Protein AF-A0A442UPB2-F1 (afdb_monomer_lite)

Secondary structure (DSSP, 8-state):
-----HHHHHHHHHHS-HHHHTTTHHHHHHHHHHHHHHHHHHHHHHHHHS-------TT------HHHHHHHHH-HHHHTT--

Sequence (83 aa):
MSDIPDDIRATAESLVDPVVCSCNYDRATAIIAEALMAERENCAKIAEGMPWQIDVSPDHVRGLKGSDVAAAIRSPDNAAGKQ

Structure (mmCIF, N/CA/C/O backbone):
data_AF-A0A442UPB2-F1
#
_entry.id   AF-A0A442UPB2-F1
#
loop_
_atom_site.group_PDB
_atom_site.id
_atom_site.type_symbol
_atom_site.label_atom_id
_atom_site.label_alt_id
_atom_site.label_comp_id
_atom_site.label_asym_id
_atom_site.label_entity_id
_atom_site.label_seq_id
_atom_site.pdbx_PDB_ins_code
_atom_site.Cartn_x
_atom_site.Cartn_y
_atom_site.Cartn_z
_atom_site.occupancy
_atom_site.B_iso_or_equiv
_atom_site.auth_seq_id
_atom_site.auth_comp_id
_atom_site.auth_asym_id
_atom_site.auth_atom_id
_atom_site.pdbx_PDB_model_num
ATOM 1 N N . MET A 1 1 ? 17.161 -8.806 1.782 1.00 49.78 1 MET A N 1
ATOM 2 C CA . MET A 1 1 ? 16.144 -7.942 1.155 1.00 49.78 1 MET A CA 1
ATOM 3 C C . MET A 1 1 ? 14.823 -8.370 1.747 1.00 49.78 1 MET A C 1
ATOM 5 O O . MET A 1 1 ? 14.614 -9.569 1.845 1.00 49.78 1 MET A O 1
ATOM 9 N N . SER A 1 2 ? 14.026 -7.438 2.258 1.00 61.94 2 SER A N 1
ATOM 10 C CA . SER A 1 2 ? 12.649 -7.727 2.664 1.00 61.94 2 SER A CA 1
ATOM 11 C C . SER A 1 2 ? 11.885 -8.246 1.448 1.00 61.94 2 SER A C 1
ATOM 13 O O . SER A 1 2 ? 11.982 -7.649 0.375 1.00 61.94 2 SER A O 1
ATOM 15 N N . ASP A 1 3 ? 11.178 -9.362 1.600 1.00 85.62 3 ASP A N 1
ATOM 16 C CA . ASP A 1 3 ? 10.354 -9.908 0.525 1.00 85.62 3 ASP A CA 1
ATOM 17 C C . ASP A 1 3 ? 9.208 -8.929 0.240 1.00 85.62 3 ASP A C 1
ATOM 19 O O . ASP A 1 3 ? 8.353 -8.691 1.093 1.00 85.62 3 ASP A O 1
ATOM 23 N N . ILE A 1 4 ? 9.239 -8.298 -0.938 1.00 88.62 4 ILE A N 1
ATOM 24 C CA . ILE A 1 4 ? 8.204 -7.359 -1.389 1.00 88.62 4 ILE A CA 1
ATOM 25 C C . ILE A 1 4 ? 6.934 -8.162 -1.713 1.00 88.62 4 ILE A C 1
ATOM 27 O O . ILE A 1 4 ? 7.020 -9.038 -2.581 1.00 88.62 4 ILE A O 1
ATOM 31 N N . PRO A 1 5 ? 5.779 -7.848 -1.090 1.00 91.75 5 PRO A N 1
ATOM 32 C CA . PRO A 1 5 ? 4.490 -8.453 -1.425 1.00 91.75 5 PRO A CA 1
ATOM 33 C C . PRO A 1 5 ? 4.119 -8.296 -2.906 1.00 91.75 5 PRO A C 1
ATOM 35 O O . PRO A 1 5 ? 4.389 -7.252 -3.503 1.00 91.75 5 PRO A O 1
ATOM 38 N N . ASP A 1 6 ? 3.469 -9.305 -3.491 1.00 91.62 6 ASP A N 1
ATOM 39 C CA . ASP A 1 6 ? 3.153 -9.340 -4.929 1.00 91.62 6 ASP A CA 1
ATOM 40 C C . ASP A 1 6 ? 2.271 -8.167 -5.379 1.00 91.62 6 ASP A C 1
ATOM 42 O O . ASP A 1 6 ? 2.483 -7.597 -6.448 1.00 91.62 6 ASP A O 1
ATOM 46 N N . ASP A 1 7 ? 1.323 -7.747 -4.542 1.00 91.38 7 ASP A N 1
ATOM 47 C CA . ASP A 1 7 ? 0.439 -6.614 -4.818 1.00 91.38 7 ASP A CA 1
ATOM 48 C C . ASP A 1 7 ? 1.192 -5.271 -4.840 1.00 91.38 7 ASP A C 1
ATOM 50 O O . ASP A 1 7 ? 0.963 -4.422 -5.709 1.00 91.38 7 ASP A O 1
ATOM 54 N N . ILE A 1 8 ? 2.151 -5.094 -3.927 1.00 93.94 8 ILE A N 1
ATOM 55 C CA . ILE A 1 8 ? 3.057 -3.940 -3.918 1.00 93.94 8 ILE A CA 1
ATOM 56 C C . ILE A 1 8 ? 3.987 -3.981 -5.126 1.00 93.94 8 ILE A C 1
ATOM 58 O O . ILE A 1 8 ? 4.200 -2.945 -5.755 1.00 93.94 8 ILE A O 1
ATOM 62 N N . ARG A 1 9 ? 4.526 -5.156 -5.465 1.00 93.31 9 ARG A N 1
ATOM 63 C CA . ARG A 1 9 ? 5.404 -5.328 -6.625 1.00 93.31 9 A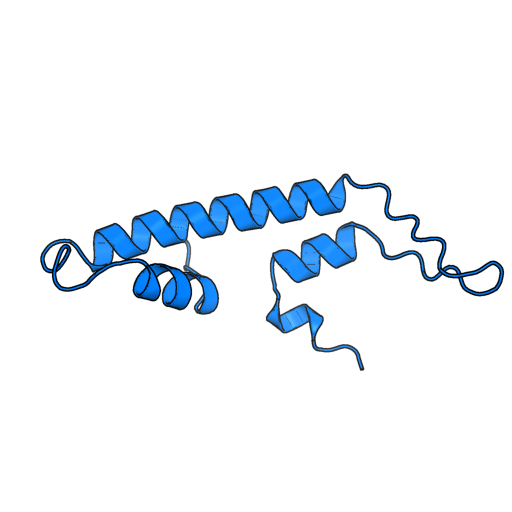RG A CA 1
ATOM 64 C C . ARG A 1 9 ? 4.684 -4.943 -7.912 1.00 93.31 9 ARG A C 1
ATOM 66 O O . ARG A 1 9 ? 5.182 -4.087 -8.632 1.00 93.31 9 ARG A O 1
ATOM 73 N N . ALA A 1 10 ? 3.491 -5.488 -8.145 1.00 92.44 10 ALA A N 1
ATOM 74 C CA . ALA A 1 10 ? 2.685 -5.174 -9.321 1.00 92.44 10 ALA A CA 1
ATOM 75 C C . ALA A 1 10 ? 2.347 -3.674 -9.400 1.00 92.44 10 ALA A C 1
ATOM 77 O O . ALA A 1 10 ? 2.433 -3.061 -10.465 1.00 92.44 10 ALA A O 1
ATOM 78 N N . THR A 1 11 ? 2.018 -3.054 -8.261 1.00 93.50 11 THR A N 1
ATOM 79 C CA . THR A 1 11 ? 1.772 -1.606 -8.199 1.00 93.50 11 THR A CA 1
ATOM 80 C C . THR A 1 11 ? 3.035 -0.817 -8.549 1.00 93.50 11 THR A C 1
ATOM 82 O O . THR A 1 11 ? 2.975 0.090 -9.376 1.00 93.50 11 THR A O 1
ATOM 85 N N . ALA A 1 12 ? 4.186 -1.169 -7.973 1.00 93.31 12 ALA A N 1
ATOM 86 C CA . ALA A 1 12 ? 5.457 -0.510 -8.257 1.00 93.31 12 ALA A CA 1
ATOM 87 C C . ALA A 1 12 ? 5.848 -0.636 -9.738 1.00 93.31 12 ALA A C 1
ATOM 89 O O . ALA A 1 12 ? 6.182 0.368 -10.361 1.00 93.31 12 ALA A O 1
ATOM 90 N N . GLU A 1 13 ? 5.726 -1.830 -10.320 1.00 92.88 13 GLU A N 1
ATOM 91 C CA . GLU A 1 13 ? 5.992 -2.094 -11.739 1.00 92.88 13 GLU A CA 1
ATOM 92 C C . GLU A 1 13 ? 5.090 -1.262 -12.659 1.00 92.88 13 GLU A C 1
ATOM 94 O O . GLU A 1 13 ? 5.561 -0.755 -13.675 1.00 92.88 13 GLU A O 1
ATOM 99 N N . SER A 1 14 ? 3.820 -1.064 -12.283 1.00 92.94 14 SER A N 1
ATOM 100 C CA . SER A 1 14 ? 2.874 -0.238 -13.048 1.00 92.94 14 SER A CA 1
ATOM 101 C C . SER A 1 14 ? 3.202 1.260 -13.031 1.00 92.94 14 SER A C 1
ATOM 103 O O . SER A 1 14 ? 2.796 1.992 -13.933 1.00 92.94 14 SER A O 1
ATOM 105 N N . LEU A 1 15 ? 3.931 1.722 -12.008 1.00 90.62 15 LEU A N 1
ATOM 106 C CA . LEU A 1 15 ? 4.330 3.121 -11.844 1.00 90.62 15 LEU A CA 1
ATOM 107 C C . LEU A 1 15 ? 5.660 3.440 -12.534 1.00 90.62 15 LEU A C 1
ATOM 109 O O . LEU A 1 15 ? 5.948 4.610 -12.793 1.00 90.62 15 LEU A O 1
ATOM 113 N N . VAL A 1 16 ? 6.480 2.427 -12.823 1.00 89.62 16 VAL A N 1
ATOM 114 C CA . VAL A 1 16 ? 7.745 2.606 -13.536 1.00 89.62 16 VAL A CA 1
ATOM 115 C C . VAL A 1 16 ? 7.499 2.521 -15.035 1.00 89.62 16 VAL A C 1
ATOM 117 O O . VAL A 1 16 ? 7.106 1.482 -15.557 1.00 89.62 16 VAL A O 1
ATOM 120 N N . ASP A 1 17 ? 7.812 3.597 -15.753 1.00 85.00 17 ASP A N 1
ATOM 121 C CA . ASP A 1 17 ? 7.819 3.575 -17.214 1.00 85.00 17 ASP A CA 1
ATOM 122 C C . ASP A 1 17 ? 9.058 2.801 -17.724 1.00 85.00 17 ASP A C 1
ATOM 124 O O . ASP A 1 17 ? 10.199 3.239 -17.507 1.00 85.00 17 ASP A O 1
ATOM 128 N N . PRO A 1 18 ? 8.881 1.663 -18.423 1.00 76.12 18 PRO A N 1
ATOM 129 C CA . PRO A 1 18 ? 9.993 0.848 -18.907 1.00 76.12 18 PRO A CA 1
ATOM 130 C C . PRO A 1 18 ? 10.804 1.524 -20.021 1.00 76.12 18 PRO A C 1
ATOM 132 O O . PRO A 1 18 ? 11.978 1.203 -20.200 1.00 76.12 18 PRO A O 1
ATOM 135 N N . VAL A 1 19 ? 10.224 2.479 -20.753 1.00 72.50 19 VAL A N 1
ATOM 136 C CA . VAL A 1 19 ? 10.916 3.237 -21.805 1.00 72.50 19 VAL A CA 1
ATOM 137 C C . VAL A 1 19 ? 11.874 4.250 -21.183 1.00 72.50 19 VAL A C 1
ATOM 139 O O . VAL A 1 19 ? 13.004 4.402 -21.648 1.00 72.50 19 VAL A O 1
ATOM 142 N N . VAL A 1 20 ? 11.457 4.901 -20.094 1.00 75.94 20 VAL A N 1
ATOM 143 C CA . VAL A 1 20 ? 12.268 5.899 -19.376 1.00 75.94 20 VAL A CA 1
ATOM 144 C C . VAL A 1 20 ? 13.322 5.234 -18.489 1.00 75.94 20 VAL A C 1
ATOM 146 O O . VAL A 1 20 ? 14.452 5.715 -18.397 1.00 75.94 20 VAL A O 1
ATOM 149 N N . CYS A 1 21 ? 12.982 4.113 -17.851 1.00 78.44 21 CYS A N 1
ATOM 150 C CA . CYS A 1 21 ? 13.821 3.480 -16.837 1.00 78.44 21 CYS A CA 1
ATOM 151 C C . CYS A 1 21 ? 14.503 2.185 -17.294 1.00 78.44 21 CYS A C 1
ATOM 153 O O . CYS A 1 21 ? 15.022 1.477 -16.443 1.00 78.44 21 CYS A O 1
ATOM 155 N N . SER A 1 22 ? 14.555 1.867 -18.591 1.00 78.50 22 SER A N 1
ATOM 156 C CA . SER A 1 22 ? 15.026 0.567 -19.120 1.00 78.50 22 SER A CA 1
ATOM 157 C C . SER A 1 22 ? 16.301 -0.011 -18.477 1.00 78.50 22 SER A C 1
ATOM 159 O O . SER A 1 22 ? 16.346 -1.198 -18.171 1.00 78.50 22 SER A O 1
ATOM 161 N N . CYS A 1 23 ? 17.328 0.802 -18.212 1.00 78.38 23 CYS A N 1
ATOM 162 C CA . CYS A 1 23 ? 18.583 0.348 -17.594 1.00 78.38 23 CYS A CA 1
ATOM 163 C C . CYS A 1 23 ? 18.567 0.290 -16.053 1.00 78.38 23 CYS A C 1
ATOM 165 O O . CYS A 1 23 ? 19.509 -0.219 -15.451 1.00 78.38 23 CYS A O 1
ATOM 167 N N . ASN A 1 24 ? 17.521 0.814 -15.413 1.00 86.44 24 ASN A N 1
ATOM 168 C CA . ASN A 1 24 ? 17.349 0.878 -13.959 1.00 86.44 24 ASN A CA 1
ATOM 169 C C . ASN A 1 24 ? 15.962 0.392 -13.506 1.00 86.44 24 ASN A C 1
ATOM 171 O O . ASN A 1 24 ? 15.561 0.697 -12.385 1.00 86.44 24 ASN A O 1
ATOM 175 N N . TYR A 1 25 ? 15.226 -0.332 -14.353 1.00 87.44 25 TYR A N 1
ATOM 176 C CA . TYR A 1 25 ? 13.821 -0.674 -14.128 1.00 87.44 25 TYR A CA 1
ATOM 177 C C . TYR A 1 25 ? 13.628 -1.417 -12.805 1.00 87.44 25 TYR A C 1
ATOM 179 O O . TYR A 1 25 ? 12.849 -0.982 -11.958 1.00 87.44 25 TYR A O 1
ATOM 187 N N . ASP A 1 26 ? 14.430 -2.457 -12.571 1.00 87.69 26 ASP A N 1
ATOM 188 C CA . ASP A 1 26 ? 14.372 -3.258 -11.344 1.00 87.69 26 ASP A CA 1
ATOM 189 C C . ASP A 1 26 ? 14.699 -2.426 -10.101 1.00 87.69 26 ASP A C 1
ATOM 191 O O . ASP A 1 26 ? 14.055 -2.547 -9.060 1.00 87.69 26 ASP A O 1
ATOM 195 N N . ARG A 1 27 ? 15.684 -1.526 -10.213 1.00 89.75 27 ARG A N 1
ATOM 196 C CA . ARG A 1 27 ? 16.083 -0.643 -9.113 1.00 89.75 27 ARG A CA 1
ATOM 197 C C . ARG A 1 27 ? 15.002 0.392 -8.805 1.00 89.75 27 ARG A C 1
ATOM 199 O O . ARG A 1 27 ? 14.724 0.638 -7.636 1.00 89.75 27 ARG A O 1
ATOM 206 N N . ALA A 1 28 ? 14.412 1.005 -9.829 1.00 89.56 28 ALA A N 1
ATOM 207 C CA . ALA A 1 28 ? 13.324 1.965 -9.675 1.00 89.56 28 ALA A CA 1
ATOM 208 C C . ALA A 1 28 ? 12.093 1.294 -9.050 1.00 89.56 28 ALA A C 1
ATOM 210 O O . ALA A 1 28 ? 11.536 1.809 -8.083 1.00 89.56 28 ALA A O 1
ATOM 211 N N . THR A 1 29 ? 11.748 0.101 -9.536 1.00 91.75 29 THR A N 1
ATOM 212 C CA . THR A 1 29 ? 10.657 -0.724 -9.009 1.00 91.75 29 THR A CA 1
ATOM 213 C C . THR A 1 29 ? 10.884 -1.066 -7.539 1.00 91.75 29 THR A C 1
ATOM 215 O O . THR A 1 29 ? 9.988 -0.871 -6.722 1.00 91.75 29 THR A O 1
ATOM 218 N N . ALA A 1 30 ? 12.094 -1.498 -7.165 1.00 92.12 30 ALA A N 1
ATOM 219 C CA . ALA A 1 30 ? 12.426 -1.808 -5.776 1.00 92.12 30 ALA A CA 1
ATOM 220 C C . ALA A 1 30 ? 12.293 -0.586 -4.849 1.00 92.12 30 ALA A C 1
ATOM 222 O O . ALA A 1 30 ? 11.699 -0.698 -3.781 1.00 92.12 30 ALA A O 1
ATOM 223 N N . ILE A 1 31 ? 12.776 0.590 -5.269 1.00 93.06 31 ILE A N 1
ATOM 224 C CA . ILE A 1 31 ? 12.668 1.831 -4.480 1.00 93.06 31 ILE A CA 1
ATOM 225 C C . ILE A 1 31 ? 11.201 2.216 -4.254 1.00 93.06 31 ILE A C 1
ATOM 227 O O . ILE A 1 31 ? 10.815 2.580 -3.143 1.00 93.06 31 ILE A O 1
ATOM 231 N N . ILE A 1 32 ? 10.371 2.131 -5.297 1.00 94.12 32 ILE A N 1
ATOM 232 C CA . ILE A 1 32 ? 8.940 2.439 -5.184 1.00 94.12 32 ILE A CA 1
ATOM 233 C C . ILE A 1 32 ? 8.251 1.421 -4.275 1.00 94.12 32 ILE A C 1
ATOM 235 O O . ILE A 1 32 ? 7.479 1.808 -3.401 1.00 94.12 32 ILE A O 1
ATOM 239 N N . ALA A 1 33 ? 8.561 0.134 -4.421 1.00 95.06 33 ALA A N 1
ATOM 240 C CA . ALA A 1 33 ? 8.016 -0.909 -3.565 1.00 95.06 33 ALA A CA 1
ATOM 241 C C . ALA A 1 33 ? 8.383 -0.710 -2.084 1.00 95.06 33 ALA A C 1
ATOM 243 O O . ALA A 1 33 ? 7.526 -0.856 -1.214 1.00 95.06 33 ALA A O 1
ATOM 244 N N . GLU A 1 34 ? 9.626 -0.327 -1.781 1.00 94.62 34 GLU A N 1
ATOM 245 C CA . GLU A 1 34 ? 10.057 0.016 -0.421 1.00 94.62 34 GLU A CA 1
ATOM 246 C C . GLU A 1 34 ? 9.260 1.193 0.157 1.00 94.62 34 GLU A C 1
ATOM 248 O O . GLU A 1 34 ? 8.794 1.120 1.297 1.00 94.62 34 GLU A O 1
ATOM 253 N N . ALA A 1 35 ? 9.033 2.245 -0.636 1.00 94.94 35 ALA A N 1
ATOM 254 C CA . ALA A 1 35 ? 8.220 3.387 -0.222 1.00 94.94 35 ALA A CA 1
ATOM 255 C C . ALA A 1 35 ? 6.754 2.993 0.039 1.00 94.94 35 ALA A C 1
ATOM 257 O O . ALA A 1 35 ? 6.173 3.396 1.047 1.00 94.94 35 ALA A O 1
ATOM 258 N N . LEU A 1 36 ? 6.171 2.160 -0.827 1.00 95.25 36 LEU A N 1
ATOM 259 C CA . LEU A 1 36 ? 4.807 1.652 -0.669 1.00 95.25 36 LEU A CA 1
ATOM 260 C C . LEU A 1 36 ? 4.661 0.763 0.576 1.00 95.25 36 LEU A C 1
ATOM 262 O O . LEU A 1 36 ? 3.665 0.876 1.289 1.00 95.25 36 LEU A O 1
ATOM 266 N N . MET A 1 37 ? 5.650 -0.085 0.881 1.00 94.56 37 MET A N 1
ATOM 267 C CA . MET A 1 37 ? 5.667 -0.883 2.115 1.00 94.56 37 MET A CA 1
ATOM 268 C C . MET A 1 37 ? 5.720 0.002 3.363 1.00 94.56 37 MET A C 1
ATOM 270 O O . MET A 1 37 ? 4.981 -0.237 4.320 1.00 94.56 37 MET A O 1
ATOM 274 N N . ALA A 1 38 ? 6.572 1.031 3.354 1.00 95.25 38 ALA A N 1
ATOM 275 C CA . ALA A 1 38 ? 6.684 1.966 4.468 1.00 95.25 38 ALA A CA 1
ATOM 276 C C . ALA A 1 38 ? 5.366 2.719 4.706 1.00 95.25 38 ALA A C 1
ATOM 278 O O . ALA A 1 38 ? 4.915 2.827 5.849 1.00 95.25 38 ALA A O 1
ATOM 279 N N . GLU A 1 39 ? 4.717 3.181 3.635 1.00 95.81 39 GLU A N 1
ATOM 280 C CA . GLU A 1 39 ? 3.445 3.894 3.744 1.00 95.81 39 GLU A CA 1
ATOM 281 C C . GLU A 1 39 ? 2.288 2.971 4.151 1.00 95.81 39 GLU A C 1
ATOM 283 O O . GLU A 1 39 ? 1.452 3.358 4.967 1.00 95.81 39 GLU A O 1
ATOM 288 N N . ARG A 1 40 ? 2.271 1.715 3.681 1.00 94.75 40 ARG A N 1
ATOM 289 C CA . ARG A 1 40 ? 1.309 0.702 4.148 1.00 94.75 40 ARG A CA 1
ATOM 290 C C . ARG A 1 40 ? 1.382 0.529 5.666 1.00 94.75 40 ARG A C 1
ATOM 292 O O . ARG A 1 40 ? 0.348 0.528 6.332 1.00 94.75 40 ARG A O 1
ATOM 299 N N . GLU A 1 41 ? 2.586 0.415 6.221 1.00 95.12 41 GLU A N 1
ATOM 300 C CA . GLU A 1 41 ? 2.767 0.299 7.672 1.00 95.12 41 GLU A CA 1
ATOM 301 C C . GLU A 1 41 ? 2.372 1.587 8.410 1.00 95.12 41 GLU A C 1
ATOM 303 O O . GLU A 1 41 ? 1.783 1.527 9.490 1.00 95.12 41 GLU A O 1
ATOM 308 N N . ASN A 1 42 ? 2.649 2.757 7.831 1.00 95.56 42 ASN A N 1
ATOM 309 C CA . ASN A 1 42 ? 2.229 4.043 8.387 1.00 95.56 42 ASN A CA 1
ATOM 310 C C . ASN A 1 42 ? 0.694 4.138 8.489 1.00 95.56 42 ASN A C 1
ATOM 312 O O . ASN A 1 42 ? 0.153 4.419 9.559 1.00 95.56 42 ASN A O 1
ATOM 316 N N . CYS A 1 43 ? -0.015 3.798 7.411 1.00 93.69 43 CYS A N 1
ATOM 317 C CA . CYS A 1 43 ? -1.474 3.735 7.383 1.00 93.69 43 CYS A CA 1
ATOM 318 C C . CYS A 1 43 ? -2.036 2.735 8.407 1.00 93.69 43 CYS A C 1
ATOM 320 O O . CYS A 1 43 ? -3.011 3.041 9.096 1.00 93.69 43 CYS A O 1
ATOM 322 N N . ALA A 1 44 ? -1.408 1.565 8.560 1.00 93.00 44 ALA A N 1
ATOM 323 C CA . ALA A 1 44 ? -1.815 0.581 9.561 1.00 93.00 44 ALA A CA 1
ATOM 324 C C . ALA A 1 44 ? -1.681 1.128 10.995 1.00 93.00 44 ALA A C 1
ATOM 326 O O . ALA A 1 44 ? -2.605 0.989 11.794 1.00 93.00 44 ALA A O 1
ATOM 327 N N . LYS A 1 45 ? -0.585 1.825 11.316 1.00 93.06 45 LYS A N 1
ATOM 328 C CA . LYS A 1 45 ? -0.392 2.473 12.628 1.00 93.06 45 LYS A CA 1
ATOM 329 C C . LYS A 1 45 ? -1.407 3.580 12.896 1.00 93.06 45 LYS A C 1
ATOM 331 O O . LYS A 1 45 ? -1.919 3.693 14.009 1.00 93.06 45 LYS A O 1
ATOM 336 N N . ILE A 1 46 ? -1.721 4.383 11.881 1.00 90.38 46 ILE A N 1
ATOM 337 C CA . ILE A 1 46 ? -2.770 5.405 11.971 1.00 90.38 46 ILE A CA 1
ATOM 338 C C . ILE A 1 46 ? -4.121 4.744 12.285 1.00 90.38 46 ILE A C 1
ATOM 340 O O . ILE A 1 46 ? -4.855 5.222 13.151 1.00 90.38 46 ILE A O 1
ATOM 344 N N . ALA A 1 47 ? -4.431 3.616 11.639 1.00 88.00 47 ALA A N 1
ATOM 345 C CA . ALA A 1 47 ? -5.638 2.853 11.924 1.00 88.00 47 ALA A CA 1
ATOM 346 C C . ALA A 1 47 ? -5.648 2.267 13.348 1.00 88.00 47 ALA A C 1
ATOM 348 O O . ALA A 1 47 ? -6.682 2.315 14.004 1.00 88.00 47 ALA A O 1
ATOM 349 N N . GLU A 1 48 ? -4.529 1.785 13.887 1.00 87.31 48 GLU A N 1
ATOM 350 C CA . GLU A 1 48 ? -4.468 1.319 15.286 1.00 87.31 48 GLU A CA 1
ATOM 351 C C . GLU A 1 48 ? -4.757 2.433 16.298 1.00 87.31 48 GLU A C 1
ATOM 353 O O . GLU A 1 48 ? -5.408 2.188 17.313 1.00 87.31 48 GLU A O 1
ATOM 358 N N . GLY A 1 49 ? -4.286 3.652 16.020 1.00 82.88 49 GLY A N 1
ATOM 359 C CA . GLY A 1 49 ? -4.432 4.807 16.909 1.00 82.88 49 GLY A CA 1
ATOM 360 C C . GLY A 1 49 ? -5.790 5.511 16.841 1.00 82.88 49 GLY A C 1
ATOM 361 O O . GLY A 1 49 ? -6.068 6.377 17.672 1.00 82.88 49 GLY A O 1
ATOM 362 N N . MET A 1 50 ? -6.637 5.177 15.866 1.00 76.69 50 MET A N 1
ATOM 363 C CA . MET A 1 50 ? -7.935 5.825 15.704 1.00 76.69 50 MET A CA 1
ATOM 364 C C . MET A 1 50 ? -8.977 5.267 16.698 1.00 76.69 50 MET A C 1
ATOM 366 O O . MET A 1 50 ? -9.102 4.051 16.862 1.00 76.69 50 MET A O 1
ATOM 370 N N . PRO A 1 51 ? -9.779 6.124 17.357 1.00 65.50 51 PRO A N 1
ATOM 371 C CA . PRO A 1 51 ? -10.914 5.683 18.158 1.00 65.50 51 PRO A CA 1
ATOM 372 C C . PRO A 1 51 ? -12.073 5.288 17.230 1.00 65.50 51 PRO A C 1
ATOM 374 O O . PRO A 1 51 ? -12.944 6.095 16.915 1.00 65.50 51 PRO A O 1
ATOM 377 N N . TRP A 1 52 ? -12.087 4.040 16.764 1.00 63.62 52 TRP A N 1
ATOM 378 C CA . TRP A 1 52 ? -13.133 3.520 15.874 1.00 63.62 52 TRP A CA 1
ATOM 379 C C . TRP A 1 52 ? -14.410 3.153 16.649 1.00 63.62 52 TRP A C 1
ATOM 381 O O . TRP A 1 52 ? -14.791 1.991 16.773 1.00 63.62 52 TRP A O 1
ATOM 391 N N . GLN A 1 53 ? -15.097 4.156 17.191 1.00 56.50 53 GLN A N 1
ATOM 392 C CA . GLN A 1 53 ? -16.522 4.034 17.497 1.00 56.50 53 GLN A CA 1
ATOM 393 C C . GLN A 1 53 ? -17.301 4.527 16.279 1.00 56.50 53 GLN A C 1
ATOM 395 O O . GLN A 1 53 ? -17.516 5.722 16.108 1.00 56.50 53 GLN A O 1
ATOM 400 N N . ILE A 1 54 ? -17.693 3.600 15.405 1.00 57.22 54 ILE A N 1
ATOM 401 C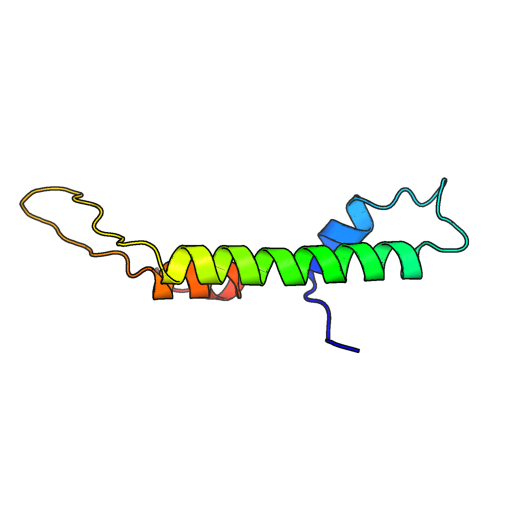 CA . ILE A 1 54 ? -18.698 3.883 14.379 1.00 57.22 54 ILE A CA 1
ATOM 402 C C . ILE A 1 54 ? -20.047 3.553 15.014 1.00 57.22 54 ILE A C 1
ATOM 404 O O . ILE A 1 54 ? -20.358 2.386 15.250 1.00 57.22 54 ILE A O 1
ATOM 408 N N . ASP A 1 55 ? -20.814 4.587 15.345 1.00 50.72 55 ASP A N 1
ATOM 409 C CA . ASP A 1 55 ? -22.162 4.450 15.891 1.00 50.72 55 ASP A CA 1
ATOM 410 C C . ASP A 1 55 ? -23.120 4.119 14.736 1.00 50.72 55 ASP A C 1
ATOM 412 O O . ASP A 1 55 ? -23.607 4.999 14.027 1.00 50.72 55 ASP A O 1
ATOM 416 N N . VAL A 1 56 ? -23.275 2.826 14.437 1.00 51.75 56 VAL A N 1
ATOM 417 C CA . VAL A 1 56 ? -24.035 2.360 13.261 1.00 51.75 56 VAL A CA 1
ATOM 418 C C . VAL A 1 56 ? -25.547 2.293 13.506 1.00 51.75 56 VAL A C 1
ATOM 420 O O . VAL A 1 56 ? -26.299 2.224 12.539 1.00 51.75 56 VAL A O 1
ATOM 423 N N . SER A 1 57 ? -26.004 2.317 14.763 1.00 49.44 57 SER A N 1
ATOM 424 C CA . SER A 1 57 ? -27.386 2.570 15.223 1.00 49.44 57 SER A CA 1
ATOM 425 C C . SER A 1 57 ? -27.480 2.269 16.733 1.00 49.44 57 SER A C 1
ATOM 427 O O . SER A 1 57 ? -26.651 1.500 17.230 1.00 49.44 57 SER A O 1
ATOM 429 N N . PRO A 1 58 ? -28.521 2.749 17.447 1.00 55.22 58 PRO A N 1
ATOM 430 C CA . PRO A 1 58 ? -28.729 2.459 18.873 1.00 55.22 58 PRO A CA 1
ATOM 431 C C . PRO A 1 58 ? -28.770 0.962 19.231 1.00 55.22 58 PRO A C 1
ATOM 433 O O . PRO A 1 58 ? -28.469 0.600 20.366 1.00 55.22 58 PRO A O 1
ATOM 436 N N . ASP A 1 59 ? -29.105 0.096 18.268 1.00 54.19 59 ASP A N 1
ATOM 437 C CA . ASP A 1 59 ? -29.347 -1.333 18.499 1.00 54.19 59 ASP A CA 1
ATOM 438 C C . ASP A 1 59 ? -28.201 -2.245 18.024 1.00 54.19 59 ASP A C 1
ATOM 440 O O . ASP A 1 59 ? -28.223 -3.448 18.281 1.00 54.19 59 ASP A O 1
ATOM 444 N N . HIS A 1 60 ? -27.189 -1.709 17.330 1.00 47.62 60 HIS A N 1
ATOM 445 C CA . HIS A 1 60 ? -26.083 -2.501 16.782 1.00 47.62 60 HIS A CA 1
ATOM 446 C C . HIS A 1 60 ? -24.751 -1.755 16.865 1.00 47.62 60 HIS A C 1
ATOM 448 O O . HIS A 1 60 ? -24.276 -1.183 15.885 1.00 47.62 60 HIS A O 1
ATOM 454 N N . VAL A 1 61 ? -24.077 -1.854 18.011 1.00 49.16 61 VAL A N 1
ATOM 455 C CA . VAL A 1 61 ? -22.661 -1.480 18.118 1.00 49.16 61 VAL A CA 1
ATOM 456 C C . VAL A 1 61 ? -21.806 -2.666 17.666 1.00 49.16 61 VAL A C 1
ATOM 458 O O . VAL A 1 61 ? -21.365 -3.484 18.473 1.00 49.16 61 VAL A O 1
ATOM 461 N N . ARG A 1 62 ? -21.539 -2.783 16.360 1.00 54.81 62 ARG A N 1
ATOM 462 C CA . ARG A 1 62 ? -20.353 -3.526 15.900 1.00 54.81 62 ARG A CA 1
ATOM 463 C C . ARG A 1 62 ? -19.180 -2.558 15.931 1.00 54.81 62 ARG A C 1
ATOM 465 O O . ARG A 1 62 ? -18.906 -1.878 14.951 1.00 54.81 62 ARG A O 1
ATOM 472 N N . GLY A 1 63 ? -18.514 -2.478 17.081 1.00 58.75 63 GLY A N 1
ATOM 473 C CA . GLY A 1 63 ? -17.268 -1.730 17.201 1.00 58.75 63 GLY A CA 1
ATOM 474 C C . GLY A 1 63 ? -16.230 -2.332 16.261 1.00 58.75 63 GLY A C 1
ATOM 475 O O . GLY A 1 63 ? -15.703 -3.410 16.534 1.00 58.75 63 GLY A O 1
ATOM 476 N N . LEU A 1 64 ? -15.972 -1.665 15.139 1.00 67.94 64 LEU A N 1
ATOM 477 C CA . LEU A 1 64 ? -14.836 -1.971 14.284 1.00 67.94 64 LEU A CA 1
ATOM 478 C C . LEU A 1 64 ? -13.592 -1.634 15.108 1.00 67.94 64 LEU A C 1
ATOM 480 O O . LEU A 1 64 ? -13.432 -0.486 15.502 1.00 67.94 64 LEU A O 1
ATOM 484 N N . LYS A 1 65 ? -12.737 -2.597 15.457 1.00 75.69 65 LYS A N 1
ATOM 485 C CA . LYS A 1 65 ? -11.517 -2.252 16.198 1.00 75.69 65 LYS A CA 1
ATOM 486 C C . LYS A 1 65 ? -10.489 -1.718 15.211 1.00 75.69 65 LYS A C 1
ATOM 488 O O . LYS A 1 65 ? -10.304 -2.297 14.144 1.00 75.69 65 LYS A O 1
ATOM 493 N N . GLY A 1 66 ? -9.760 -0.667 15.580 1.00 81.62 66 GLY A N 1
ATOM 494 C CA . GLY A 1 66 ? -8.677 -0.143 14.736 1.00 81.62 66 GLY A CA 1
ATOM 495 C C . GLY A 1 66 ? -7.604 -1.173 14.411 1.00 81.62 66 GLY A C 1
ATOM 496 O O . GLY A 1 66 ? -7.055 -1.169 13.315 1.00 81.62 66 GLY A O 1
ATOM 497 N N . SER A 1 67 ? -7.394 -2.132 15.315 1.00 84.69 67 SER A N 1
ATOM 498 C CA . SER A 1 67 ? -6.551 -3.304 15.081 1.00 84.69 67 SER A CA 1
ATOM 4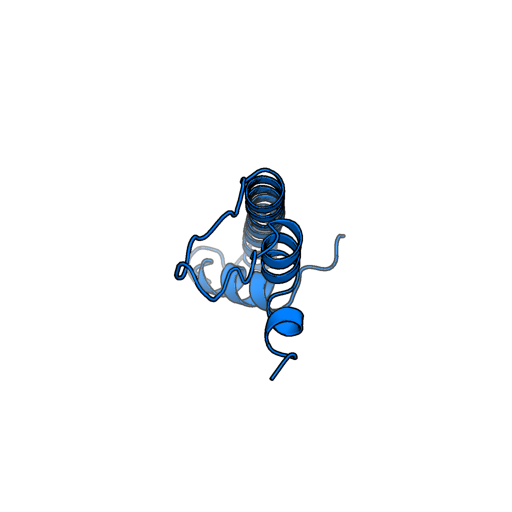99 C C . SER A 1 67 ? -7.020 -4.1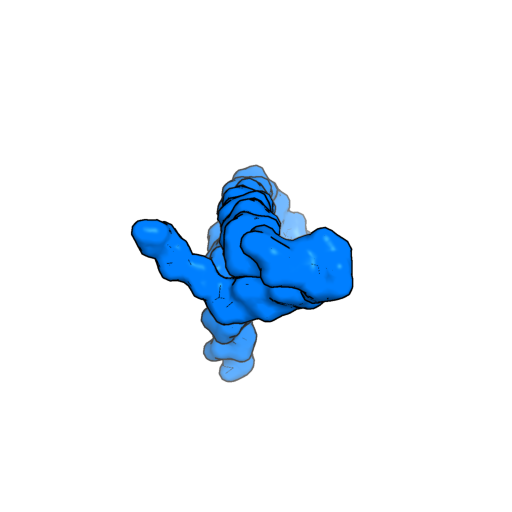63 13.904 1.00 84.69 67 SER A C 1
ATOM 501 O O . SER A 1 67 ? -6.188 -4.693 13.175 1.00 84.69 67 SER A O 1
ATOM 503 N N . ASP A 1 68 ? -8.333 -4.298 13.702 1.00 83.94 68 ASP A N 1
ATOM 504 C CA . ASP A 1 68 ? -8.894 -5.106 12.615 1.00 83.94 68 ASP A CA 1
ATOM 505 C C . ASP A 1 68 ? -8.679 -4.400 11.268 1.00 83.94 68 ASP A C 1
ATOM 507 O O . ASP A 1 68 ? -8.305 -5.032 10.281 1.00 83.94 68 ASP A O 1
ATOM 511 N N . VAL A 1 69 ? -8.824 -3.069 11.245 1.00 85.62 69 VAL A N 1
ATOM 512 C CA . VAL A 1 69 ? -8.515 -2.234 10.072 1.00 85.62 69 VAL A CA 1
ATOM 513 C C . VAL A 1 69 ? -7.023 -2.279 9.751 1.00 85.62 69 VAL A C 1
ATOM 515 O O . VAL A 1 69 ? -6.640 -2.487 8.604 1.00 85.62 69 VAL A O 1
ATOM 518 N N . ALA A 1 70 ? -6.167 -2.135 10.759 1.00 90.06 70 ALA A N 1
ATOM 519 C CA . ALA A 1 70 ? -4.722 -2.196 10.588 1.00 90.06 70 ALA A CA 1
ATOM 520 C C . ALA A 1 70 ? -4.252 -3.562 10.071 1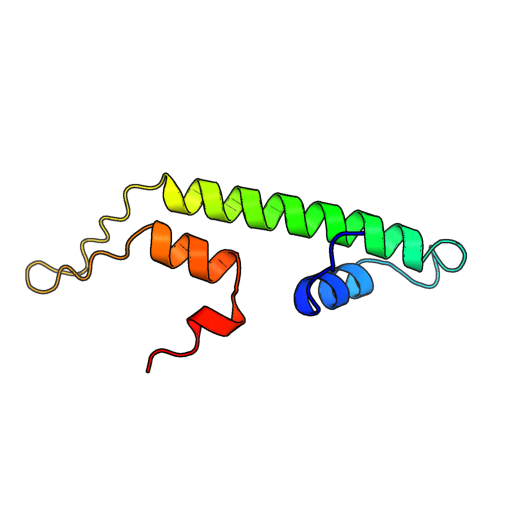.00 90.06 70 ALA A C 1
ATOM 522 O O . ALA A 1 70 ? -3.384 -3.630 9.201 1.00 90.06 70 ALA A O 1
ATOM 523 N N . ALA A 1 71 ? -4.850 -4.652 10.561 1.00 89.25 71 ALA A N 1
ATOM 524 C CA . ALA A 1 71 ? -4.594 -5.993 10.048 1.00 89.25 71 ALA A CA 1
ATOM 525 C C . ALA A 1 71 ? -5.000 -6.120 8.571 1.00 89.25 71 ALA A C 1
ATOM 527 O O . ALA A 1 71 ? -4.227 -6.651 7.773 1.00 89.25 71 ALA A O 1
ATOM 528 N N . ALA A 1 72 ? -6.159 -5.575 8.191 1.00 88.56 72 ALA A N 1
ATOM 529 C CA . ALA A 1 72 ? -6.610 -5.561 6.802 1.00 88.56 72 ALA A CA 1
ATOM 530 C C . ALA A 1 72 ? -5.695 -4.731 5.884 1.00 88.56 72 ALA A C 1
ATOM 532 O O . ALA A 1 72 ? -5.441 -5.136 4.756 1.00 88.56 72 ALA A O 1
ATOM 533 N N . ILE A 1 73 ? -5.145 -3.611 6.363 1.00 90.88 73 ILE A N 1
ATOM 534 C CA . ILE A 1 73 ? -4.187 -2.793 5.598 1.00 90.88 73 ILE A CA 1
ATOM 535 C C . ILE A 1 73 ? -2.870 -3.546 5.367 1.00 90.88 73 ILE A C 1
ATOM 537 O O . ILE A 1 73 ? -2.322 -3.511 4.265 1.00 90.88 73 ILE A O 1
ATOM 541 N N . ARG A 1 74 ? -2.344 -4.233 6.391 1.00 90.81 74 ARG A N 1
ATOM 542 C CA . ARG A 1 74 ? -1.091 -5.003 6.271 1.00 90.81 74 ARG A CA 1
ATOM 543 C C . ARG A 1 74 ? -1.245 -6.245 5.399 1.00 90.81 74 ARG A C 1
ATOM 545 O O . ARG A 1 74 ? -0.286 -6.658 4.750 1.00 90.81 74 ARG A O 1
ATOM 552 N N . SER A 1 75 ? -2.427 -6.853 5.404 1.00 86.69 75 SER A N 1
ATOM 553 C CA . SER A 1 75 ? -2.712 -8.099 4.694 1.00 86.69 75 SER A CA 1
ATOM 554 C C . SER A 1 75 ? -4.103 -8.051 4.053 1.00 86.69 75 S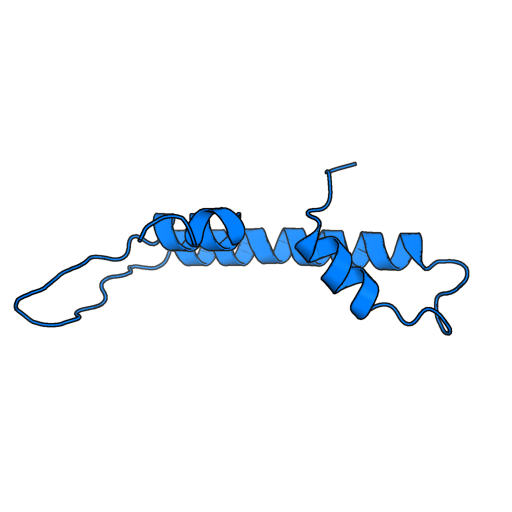ER A C 1
ATOM 556 O O . SER A 1 75 ? -5.035 -8.668 4.579 1.00 86.69 75 SER A O 1
ATOM 558 N N . PRO A 1 76 ? -4.252 -7.339 2.921 1.00 77.06 76 PRO A N 1
ATOM 559 C CA . PRO A 1 76 ? -5.546 -7.158 2.260 1.00 77.06 76 PRO A CA 1
ATOM 560 C C . PRO A 1 76 ? -6.221 -8.486 1.885 1.00 77.06 76 PRO A C 1
ATOM 562 O O . PRO A 1 76 ? -7.433 -8.621 2.052 1.00 77.06 76 PRO A O 1
ATOM 565 N N . ASP A 1 77 ? -5.447 -9.508 1.515 1.00 72.81 77 ASP A N 1
ATOM 566 C CA . ASP A 1 77 ? -5.979 -10.831 1.154 1.00 72.81 77 ASP A CA 1
ATOM 567 C C . ASP A 1 77 ? -6.548 -11.612 2.351 1.00 72.81 77 ASP A C 1
ATOM 569 O O . ASP A 1 77 ? -7.475 -12.409 2.205 1.00 72.81 77 ASP A O 1
ATOM 573 N N . ASN A 1 78 ? -6.056 -11.348 3.566 1.00 58.28 78 ASN A N 1
ATOM 574 C CA . ASN A 1 78 ? -6.542 -12.003 4.786 1.00 58.28 78 ASN A CA 1
ATOM 575 C C . ASN A 1 78 ? -7.832 -11.365 5.331 1.00 58.28 78 ASN A C 1
ATOM 577 O O . ASN A 1 78 ? -8.514 -11.970 6.161 1.00 58.28 78 ASN A O 1
ATOM 581 N N . ALA A 1 79 ? -8.191 -10.159 4.878 1.00 49.59 79 ALA A N 1
ATOM 582 C CA . ALA A 1 79 ? -9.405 -9.466 5.307 1.00 49.59 79 ALA A CA 1
ATOM 583 C C . ALA A 1 79 ? -10.675 -9.986 4.607 1.00 49.59 79 ALA A C 1
ATOM 585 O O . ALA A 1 79 ? -11.761 -9.927 5.183 1.00 49.59 79 ALA A O 1
ATOM 586 N N . ALA A 1 80 ? -10.547 -10.544 3.398 1.00 45.97 80 ALA A N 1
ATOM 587 C CA . ALA A 1 80 ? -11.668 -11.051 2.600 1.00 45.97 80 ALA A CA 1
ATOM 588 C C . ALA A 1 80 ? -12.214 -12.422 3.067 1.00 45.97 80 ALA A C 1
ATOM 590 O O . ALA A 1 80 ? -13.229 -12.889 2.556 1.00 45.97 80 ALA A O 1
ATOM 591 N N . GLY A 1 81 ? -11.574 -13.070 4.048 1.00 40.62 81 GLY A N 1
ATOM 592 C CA . GLY A 1 81 ? -11.860 -14.449 4.471 1.00 40.62 81 GLY A CA 1
ATOM 593 C C . GLY A 1 81 ? -12.904 -14.644 5.579 1.00 40.62 81 GLY A C 1
ATOM 594 O O . GLY A 1 81 ? -12.944 -15.719 6.175 1.00 40.62 81 GLY A O 1
ATOM 595 N N . LYS A 1 82 ? -13.729 -13.644 5.909 1.00 36.38 82 LYS A N 1
ATOM 596 C CA . LYS A 1 82 ? -14.837 -13.805 6.873 1.00 36.38 82 LYS A CA 1
ATOM 597 C C . LYS A 1 82 ? -16.169 -13.391 6.248 1.00 36.38 82 LYS A C 1
ATOM 599 O O . LYS A 1 82 ? -16.645 -12.282 6.482 1.00 36.38 82 LYS A O 1
ATOM 604 N N . GLN A 1 83 ? -16.755 -14.300 5.474 1.00 35.84 83 GLN A N 1
ATOM 605 C CA . GLN A 1 83 ? -18.196 -14.339 5.210 1.00 35.84 83 GLN A CA 1
ATOM 606 C C . GLN A 1 83 ? -18.789 -15.574 5.878 1.00 35.84 83 GLN A C 1
ATOM 608 O O . GLN A 1 83 ? -18.137 -16.639 5.807 1.00 35.84 83 GLN A O 1
#

Radius of gyration: 17.32 Å; chains: 1; bounding box: 48×20×41 Å

pLDDT: mean 78.95, std 17.2, range [35.84, 95.81]

Foldseek 3Di:
DPPQDPVLLVVLLVPDDCVVQVVCSVVSSVVSSVVVLVVLQVVLVVLQPDQQQPCPDPVDRPRPHSNLVSVCSNPVPVNVPDD